Protein AF-A0A2N5PMI5-F1 (afdb_monomer)

Organism: Mediterraneibacter gnavus (NCBI:txid33038)

Solvent-accessible surface area (backbone atoms only — not comparable to full-atom values): 7807 Å² total; per-residue (Å²): 107,74,50,79,44,53,40,100,89,50,73,51,76,43,54,45,74,82,53,52,68,52,55,71,69,60,46,54,53,49,52,59,55,40,64,57,16,67,90,52,32,69,59,53,52,50,54,50,42,55,50,26,51,51,49,21,50,53,24,46,52,54,28,52,54,37,51,54,52,39,55,56,46,45,49,54,35,50,52,42,54,50,29,60,72,66,43,24,46,98,88,66,50,72,55,52,76,65,55,49,52,50,48,52,51,51,38,54,52,38,51,49,52,40,50,53,38,53,52,47,33,54,50,25,51,53,43,19,54,36,16,50,51,50,38,51,49,48,36,70,75,65,69,58,79,131

Radius of gyration: 24.18 Å; Cα contacts (8 Å, |Δi|>4): 132; chains: 1; bounding box: 57×22×67 Å

Mean predicted aligned error: 4.68 Å

Structure (mmCIF, N/CA/C/O backbone):
data_AF-A0A2N5PMI5-F1
#
_entry.id   AF-A0A2N5PMI5-F1
#
loop_
_atom_site.group_PDB
_atom_site.id
_atom_site.type_symbol
_atom_site.label_atom_id
_atom_site.label_alt_id
_atom_site.label_comp_id
_atom_site.label_asym_id
_atom_site.label_entity_id
_atom_site.label_seq_id
_atom_site.pdbx_PDB_ins_code
_atom_site.Cartn_x
_atom_site.Cartn_y
_atom_site.Cartn_z
_atom_site.occupancy
_atom_site.B_iso_or_equiv
_atom_site.auth_seq_id
_atom_site.auth_comp_id
_atom_site.auth_asym_id
_atom_site.auth_atom_id
_atom_site.pdbx_PDB_model_num
ATOM 1 N N . MET A 1 1 ? -5.021 -11.162 12.719 1.00 89.75 1 MET A N 1
ATOM 2 C CA . MET A 1 1 ? -5.531 -10.842 14.089 1.00 89.75 1 MET A CA 1
ATOM 3 C C . MET A 1 1 ? -7.060 -10.783 14.085 1.00 89.75 1 MET A C 1
ATOM 5 O O . MET A 1 1 ? -7.616 -10.322 13.091 1.00 89.75 1 MET A O 1
ATOM 9 N N . GLN A 1 2 ? -7.735 -11.218 15.157 1.00 93.88 2 GLN A N 1
ATOM 10 C CA . GLN A 1 2 ? -9.194 -11.098 15.303 1.00 93.88 2 GLN A CA 1
ATOM 11 C C . GLN A 1 2 ? -9.563 -10.270 16.539 1.00 93.88 2 GLN A C 1
ATOM 13 O O . GLN A 1 2 ? -8.905 -10.398 17.564 1.00 93.88 2 GLN A O 1
ATOM 18 N N . LEU A 1 3 ? -10.602 -9.439 16.427 1.00 93.75 3 LEU A N 1
ATOM 19 C CA . LEU A 1 3 ? -11.228 -8.754 17.562 1.00 93.75 3 LEU A CA 1
ATOM 20 C C . LEU A 1 3 ? -12.528 -9.464 17.903 1.00 93.75 3 LEU A C 1
ATOM 22 O O . LEU A 1 3 ? -13.342 -9.700 17.006 1.00 93.75 3 LEU A O 1
ATOM 26 N N . HIS A 1 4 ? -12.731 -9.749 19.181 1.00 94.69 4 HIS A N 1
ATOM 27 C CA . HIS A 1 4 ? -13.961 -10.331 19.698 1.00 94.69 4 HIS A CA 1
ATOM 28 C C . HIS A 1 4 ? -14.661 -9.290 20.564 1.00 94.69 4 HIS A C 1
ATOM 30 O O . HIS A 1 4 ? -14.048 -8.722 21.457 1.00 94.69 4 HIS A O 1
ATOM 36 N N . ILE A 1 5 ? -15.927 -9.022 20.259 1.00 95.12 5 ILE A N 1
ATOM 37 C CA . ILE A 1 5 ? -16.757 -8.038 20.954 1.00 95.12 5 ILE A CA 1
ATOM 38 C C . ILE A 1 5 ? -18.017 -8.765 21.406 1.00 95.12 5 ILE A C 1
ATOM 40 O O . ILE A 1 5 ? -18.664 -9.432 20.591 1.00 95.12 5 ILE A O 1
ATOM 44 N N . LYS A 1 6 ? -18.380 -8.651 22.679 1.00 93.94 6 LYS A N 1
ATOM 45 C CA . LYS A 1 6 ? -19.543 -9.314 23.266 1.00 93.94 6 LYS A CA 1
ATOM 46 C C . LYS A 1 6 ? -20.407 -8.308 24.017 1.00 93.94 6 LYS A C 1
ATOM 48 O O . LYS A 1 6 ? -19.920 -7.478 24.764 1.00 93.94 6 LYS A O 1
ATOM 53 N N . TRP A 1 7 ? -21.716 -8.411 23.851 1.00 93.62 7 TRP A N 1
ATOM 54 C CA . TRP A 1 7 ? -22.684 -7.636 24.622 1.00 93.62 7 TRP A CA 1
ATOM 55 C C . TRP A 1 7 ? -23.849 -8.536 25.038 1.00 93.62 7 TRP A C 1
ATOM 57 O O . TRP A 1 7 ? -23.912 -9.712 24.680 1.00 93.62 7 TRP A O 1
ATOM 67 N N . GLU A 1 8 ? -24.782 -7.988 25.810 1.00 88.12 8 GLU A N 1
ATOM 68 C CA . GLU A 1 8 ? -25.843 -8.740 26.494 1.00 88.12 8 GLU A CA 1
ATOM 69 C C . GLU A 1 8 ? -26.656 -9.675 25.579 1.00 88.12 8 GLU A C 1
ATOM 71 O O . GLU A 1 8 ? -27.041 -10.771 25.979 1.00 88.12 8 GLU A O 1
ATOM 76 N N . THR A 1 9 ? -26.886 -9.268 24.328 1.00 91.56 9 THR A N 1
ATOM 77 C CA . THR A 1 9 ? -27.743 -9.982 23.371 1.00 91.56 9 THR A CA 1
ATOM 78 C C . THR A 1 9 ? -26.985 -10.628 22.212 1.00 91.56 9 THR A C 1
ATOM 80 O O . THR A 1 9 ? -27.614 -11.221 21.335 1.00 91.56 9 THR A O 1
ATOM 83 N N . GLY A 1 10 ? -25.652 -10.528 22.159 1.00 93.38 10 GLY A N 1
ATOM 84 C CA . GLY A 1 10 ? -24.906 -11.005 20.998 1.00 93.38 10 GLY A CA 1
ATOM 85 C C . GLY A 1 10 ? -23.390 -10.882 21.091 1.00 93.38 10 GLY A C 1
ATOM 86 O O . GLY A 1 10 ? -22.818 -10.455 22.089 1.00 93.38 10 GLY A O 1
ATOM 87 N N . ASN A 1 11 ? -22.728 -11.300 20.018 1.00 94.62 11 ASN A N 1
ATOM 88 C CA . ASN A 1 11 ? -21.292 -11.149 19.845 1.00 94.62 11 ASN A CA 1
ATOM 89 C C . ASN A 1 11 ? -20.957 -10.833 18.382 1.00 94.62 11 ASN A C 1
ATOM 91 O O . ASN A 1 11 ? -21.756 -11.068 17.473 1.00 94.62 11 ASN A O 1
ATOM 95 N N . MET A 1 12 ? -19.764 -10.293 18.165 1.00 94.75 12 MET A N 1
ATOM 96 C CA . MET A 1 12 ? -19.199 -10.008 16.855 1.00 94.75 12 MET A CA 1
ATOM 97 C C . MET A 1 12 ? -17.718 -10.371 16.858 1.00 94.75 12 MET A C 1
ATOM 99 O O . MET A 1 12 ? -16.994 -10.056 17.798 1.00 94.75 12 MET A O 1
ATOM 103 N N . THR A 1 13 ? -17.260 -11.009 15.782 1.00 95.69 13 THR A N 1
ATOM 104 C CA . THR A 1 13 ? -15.834 -11.246 15.539 1.00 95.69 13 THR A CA 1
ATOM 105 C C . THR A 1 13 ? -15.414 -10.547 14.255 1.00 95.69 13 THR A C 1
ATOM 107 O O . THR A 1 13 ? -16.071 -10.693 13.223 1.00 95.69 13 THR A O 1
ATOM 110 N N . ILE A 1 14 ? -14.321 -9.790 14.307 1.00 95.12 14 ILE A N 1
ATOM 111 C CA . ILE A 1 14 ? -13.802 -9.029 13.168 1.00 95.12 14 ILE A CA 1
ATOM 112 C C . ILE A 1 14 ? -12.411 -9.529 12.820 1.00 95.12 14 ILE A C 1
ATOM 114 O O . ILE A 1 14 ? -11.512 -9.507 13.653 1.00 95.12 14 ILE A O 1
ATOM 118 N N . ASN A 1 15 ? -12.215 -9.917 11.559 1.00 95.81 15 ASN A N 1
ATOM 119 C CA . ASN A 1 15 ? -10.878 -10.112 11.013 1.00 95.81 15 ASN A CA 1
ATOM 120 C C . ASN A 1 15 ? -10.258 -8.749 10.668 1.00 95.81 15 ASN A C 1
ATOM 122 O O . ASN A 1 15 ? -10.694 -8.085 9.723 1.00 95.81 15 ASN A O 1
ATOM 126 N N . CYS A 1 16 ? -9.229 -8.348 11.412 1.00 94.31 16 CYS A N 1
ATOM 127 C CA . CYS A 1 16 ? -8.611 -7.033 11.261 1.00 94.31 16 CYS A CA 1
ATOM 128 C C . CYS A 1 16 ? -7.931 -6.834 9.909 1.00 94.31 16 CYS A C 1
ATOM 130 O O . CYS A 1 16 ? -8.022 -5.746 9.349 1.00 94.31 16 CYS A O 1
ATOM 132 N N . GLU A 1 17 ? -7.325 -7.879 9.348 1.00 95.31 17 GLU A N 1
ATOM 133 C CA . GLU A 1 17 ?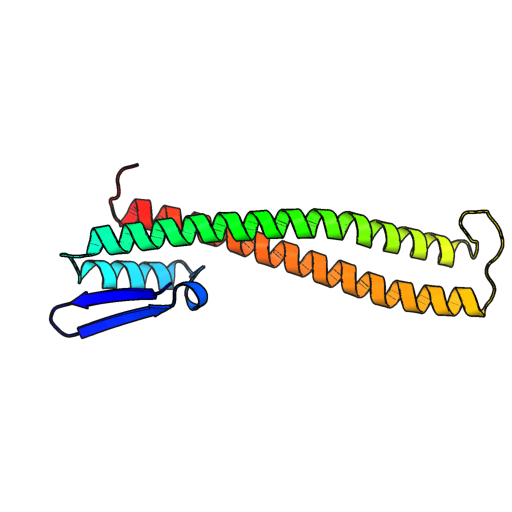 -6.639 -7.810 8.049 1.00 95.31 17 GLU A CA 1
ATOM 134 C C . GLU A 1 17 ? -7.613 -7.546 6.899 1.00 95.31 17 GLU A C 1
ATOM 136 O O . GLU A 1 17 ? -7.283 -6.850 5.944 1.00 95.31 17 GLU A O 1
ATOM 141 N N . ALA A 1 18 ? -8.837 -8.067 7.001 1.00 95.12 18 ALA A N 1
ATOM 142 C CA . ALA A 1 18 ? -9.877 -7.847 6.001 1.00 95.12 18 ALA A CA 1
ATOM 143 C C . ALA A 1 18 ? -10.647 -6.534 6.224 1.00 95.12 18 ALA A C 1
ATOM 145 O O . ALA A 1 18 ? -11.195 -5.959 5.281 1.00 95.12 18 ALA A O 1
ATOM 146 N N . PHE A 1 19 ? -10.739 -6.074 7.474 1.00 96.19 19 PHE A N 1
ATOM 147 C CA . PHE A 1 19 ? -11.529 -4.899 7.834 1.00 96.19 19 PHE A CA 1
ATOM 148 C C . PHE A 1 19 ? -10.746 -3.588 7.705 1.00 96.19 19 PHE A C 1
ATOM 150 O O . PHE A 1 19 ? -11.304 -2.577 7.264 1.00 96.19 19 PHE A O 1
ATOM 157 N N . PHE A 1 20 ? -9.468 -3.585 8.091 1.00 95.75 20 PHE A N 1
ATOM 158 C CA . PHE A 1 20 ? -8.633 -2.391 8.117 1.00 95.75 20 PHE A CA 1
ATOM 159 C C . PHE A 1 20 ? -7.716 -2.292 6.882 1.00 95.75 20 PHE A C 1
ATOM 161 O O . PHE A 1 20 ? -7.241 -3.303 6.380 1.00 95.75 20 PHE A O 1
ATOM 168 N N . PRO A 1 21 ? -7.438 -1.071 6.388 1.00 95.19 21 PRO A N 1
ATOM 169 C CA . PRO A 1 21 ? -7.950 0.197 6.891 1.00 95.19 21 PRO A CA 1
ATOM 170 C C . PRO A 1 21 ? -9.403 0.446 6.452 1.00 95.19 21 PRO A C 1
ATOM 172 O O . PRO A 1 21 ? -9.735 0.485 5.266 1.00 95.19 21 PRO A O 1
ATOM 175 N N . ALA A 1 22 ? -10.276 0.683 7.428 1.00 95.62 22 ALA A N 1
ATOM 176 C CA . ALA A 1 22 ? -11.685 0.951 7.200 1.00 95.62 22 ALA A CA 1
ATOM 177 C C . ALA A 1 22 ? -11.935 2.413 6.800 1.00 95.62 22 ALA A C 1
ATOM 179 O O . ALA A 1 22 ? -11.138 3.307 7.075 1.00 95.62 22 ALA A O 1
ATOM 180 N N . THR A 1 23 ? -13.081 2.672 6.174 1.00 95.88 23 THR A N 1
ATOM 181 C CA . THR A 1 23 ? -13.618 4.035 6.035 1.00 95.88 23 THR A CA 1
ATOM 182 C C . THR A 1 23 ? -14.073 4.570 7.392 1.00 95.88 23 THR A C 1
ATOM 184 O O . THR A 1 23 ? -14.572 3.788 8.203 1.00 95.88 23 THR A O 1
ATOM 187 N N . GLN A 1 24 ? -14.071 5.891 7.575 1.00 93.94 24 GLN A N 1
ATOM 188 C CA . GLN A 1 24 ? -14.549 6.534 8.804 1.00 93.94 24 GLN A CA 1
ATOM 189 C C . GLN A 1 24 ? -15.969 6.101 9.214 1.00 93.94 24 GLN A C 1
ATOM 191 O O . GLN A 1 24 ? -16.206 5.858 10.390 1.00 93.94 24 GLN A O 1
ATOM 196 N N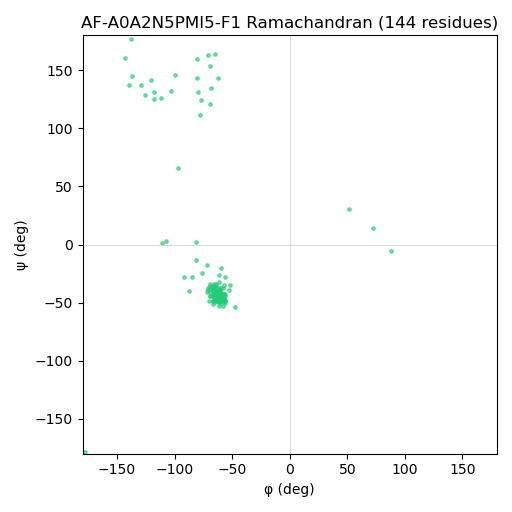 . ASN A 1 25 ? -16.902 5.924 8.268 1.00 95.38 25 ASN A N 1
ATOM 197 C CA . ASN A 1 25 ? -18.263 5.464 8.580 1.00 95.38 25 ASN A CA 1
ATOM 198 C C . ASN A 1 25 ? -18.276 4.058 9.195 1.00 95.38 25 ASN A C 1
ATOM 200 O O . ASN A 1 25 ? -18.866 3.861 10.253 1.00 95.38 25 ASN A O 1
ATOM 204 N N . LYS A 1 26 ? -17.582 3.098 8.569 1.00 95.75 26 LYS A N 1
ATOM 205 C CA . LYS A 1 26 ? -17.427 1.734 9.104 1.00 95.75 26 LYS A CA 1
ATOM 206 C C . LYS A 1 26 ? -16.734 1.731 10.468 1.00 95.75 26 LYS A C 1
ATOM 208 O O . LYS A 1 26 ? -17.179 1.019 11.360 1.00 95.75 26 LYS A O 1
ATOM 213 N N . LEU A 1 27 ? -15.696 2.552 10.642 1.00 96.12 27 LEU A N 1
ATOM 214 C CA . LEU A 1 27 ? -15.009 2.686 11.925 1.00 96.12 27 LEU A CA 1
ATOM 215 C C . LEU A 1 27 ? -15.937 3.257 13.003 1.00 96.12 27 LEU A C 1
ATOM 217 O O . LEU A 1 27 ? -15.985 2.731 14.102 1.00 96.12 27 LEU A O 1
ATOM 221 N N . ASN A 1 28 ? -16.730 4.281 12.688 1.00 93.88 28 ASN A N 1
ATOM 222 C CA . ASN A 1 28 ? -17.693 4.856 13.628 1.00 93.88 28 ASN A CA 1
ATOM 223 C C . ASN A 1 28 ? -18.754 3.844 14.072 1.00 93.88 28 ASN A C 1
ATOM 225 O O . ASN A 1 28 ? -19.151 3.860 15.232 1.00 93.88 28 ASN A O 1
ATOM 229 N N . VAL A 1 29 ? -19.227 2.994 13.155 1.00 94.75 29 VAL A N 1
ATOM 230 C CA . VAL A 1 29 ? -20.152 1.904 13.494 1.00 94.75 29 VAL A CA 1
ATOM 231 C C . VAL A 1 29 ? -19.469 0.911 14.429 1.00 94.75 29 VAL A C 1
ATOM 233 O O . VAL A 1 29 ? -20.035 0.596 15.467 1.00 94.75 29 VAL A O 1
ATOM 236 N N . LEU A 1 30 ? -18.236 0.501 14.114 1.00 95.38 30 LEU A N 1
ATOM 237 C CA . LEU A 1 30 ? -17.456 -0.391 14.968 1.00 95.38 30 LEU A CA 1
ATOM 238 C C . LEU A 1 30 ? -17.267 0.180 16.381 1.00 95.38 30 LEU A C 1
ATOM 240 O O . LEU A 1 30 ? -17.545 -0.514 17.349 1.00 95.38 30 LEU A O 1
ATOM 244 N N . MET A 1 31 ? -16.873 1.449 16.511 1.00 94.50 31 MET A N 1
ATOM 245 C CA . MET A 1 31 ? -16.692 2.091 17.821 1.00 94.50 31 MET A CA 1
ATOM 246 C C . MET A 1 31 ? -17.975 2.046 18.663 1.00 94.50 31 MET A C 1
ATOM 248 O O . MET A 1 31 ? -17.915 1.698 19.834 1.00 94.50 31 MET A O 1
ATOM 252 N N . LYS A 1 32 ? -19.144 2.300 18.053 1.00 93.38 32 LYS A N 1
ATOM 253 C CA . LYS A 1 32 ? -20.440 2.184 18.745 1.00 93.38 32 LYS A CA 1
ATOM 254 C C . LYS A 1 32 ? -20.746 0.756 19.193 1.00 93.38 32 LYS A C 1
ATOM 256 O O . LYS A 1 32 ? -21.406 0.577 20.205 1.00 93.38 32 LYS A O 1
ATOM 261 N N . THR A 1 33 ? -20.324 -0.250 18.427 1.00 93.44 33 THR A N 1
ATOM 262 C CA . THR A 1 33 ? -20.479 -1.659 18.812 1.00 93.44 33 THR A CA 1
ATOM 263 C C . THR A 1 33 ? -19.545 -2.023 19.961 1.00 93.44 33 THR A C 1
ATOM 265 O O . THR A 1 33 ? -19.967 -2.725 20.870 1.00 93.44 33 THR A O 1
ATOM 268 N N . ILE A 1 34 ? -18.310 -1.516 19.956 1.00 93.69 34 ILE A N 1
ATOM 269 C CA . ILE A 1 34 ? -17.345 -1.717 21.048 1.00 93.69 34 ILE A CA 1
ATOM 270 C C . ILE A 1 34 ? -17.842 -1.069 22.341 1.00 93.69 34 ILE A C 1
ATOM 272 O O . ILE A 1 34 ? -17.680 -1.650 23.404 1.00 93.69 34 ILE A O 1
ATOM 276 N N . ASP A 1 35 ? -18.512 0.084 22.264 1.00 92.56 35 ASP A N 1
ATOM 277 C CA . ASP A 1 35 ? -19.116 0.731 23.437 1.00 92.56 35 ASP A CA 1
ATOM 278 C C . ASP A 1 35 ? -20.172 -0.144 24.148 1.00 92.56 35 ASP A C 1
ATOM 280 O O . ASP A 1 35 ? -20.467 0.101 25.316 1.00 92.56 35 ASP A O 1
ATOM 284 N N . LEU A 1 36 ? -20.733 -1.159 23.475 1.00 93.44 36 LEU A N 1
ATOM 285 C CA . LEU A 1 36 ? -21.654 -2.123 24.091 1.00 93.44 36 LEU A CA 1
ATOM 286 C C . LEU A 1 36 ? -20.929 -3.159 24.966 1.00 93.44 36 LEU A C 1
ATOM 288 O O . LEU A 1 36 ? -21.542 -3.713 25.876 1.00 93.44 36 LEU A O 1
ATOM 292 N N . ASP A 1 37 ? -19.647 -3.412 24.697 1.00 93.69 37 ASP A N 1
ATOM 293 C CA . ASP A 1 37 ? -18.775 -4.304 25.467 1.00 93.69 37 ASP A CA 1
ATOM 294 C C . ASP A 1 37 ? -17.947 -3.479 26.458 1.00 93.69 37 ASP A C 1
ATOM 296 O O . ASP A 1 37 ? -16.734 -3.320 26.329 1.00 93.69 37 ASP A O 1
ATOM 300 N N . TRP A 1 38 ? -18.631 -2.865 27.425 1.00 87.88 38 TRP A N 1
ATOM 301 C CA . TRP A 1 38 ? -18.003 -1.938 28.371 1.00 87.88 38 TRP A CA 1
ATOM 302 C C . TRP A 1 38 ? -16.914 -2.597 29.232 1.00 87.88 38 TRP A C 1
ATOM 304 O O . TRP A 1 38 ? -16.004 -1.901 29.675 1.00 87.88 38 TRP A O 1
ATOM 314 N N . GLU A 1 39 ? -16.998 -3.911 29.456 1.00 91.88 39 GLU A N 1
ATOM 315 C CA . GLU A 1 39 ? -16.050 -4.677 30.270 1.00 91.88 39 GLU A CA 1
ATOM 316 C C . GLU A 1 39 ? -14.699 -4.845 29.557 1.00 91.88 39 GLU A C 1
ATOM 318 O O . GLU A 1 39 ? -13.655 -4.661 30.179 1.00 91.88 39 GLU A O 1
ATOM 323 N N . HIS A 1 40 ? -14.705 -5.111 28.244 1.00 93.44 40 HIS A N 1
ATOM 324 C CA . HIS A 1 40 ? -13.483 -5.360 27.462 1.00 93.44 40 HIS A CA 1
ATOM 325 C C . HIS A 1 40 ? -13.113 -4.209 26.520 1.00 93.44 40 HIS A C 1
ATOM 327 O O . HIS A 1 40 ? -12.141 -4.309 25.766 1.00 93.44 40 HIS A O 1
ATOM 333 N N . LYS A 1 41 ? -13.865 -3.102 26.549 1.00 92.56 41 LYS A N 1
ATOM 334 C CA . LYS A 1 41 ? -13.685 -1.946 25.660 1.00 92.56 41 LYS A CA 1
ATOM 335 C C . LYS A 1 41 ? -12.231 -1.495 25.577 1.00 92.56 41 LYS A C 1
ATOM 337 O O . LYS A 1 41 ? -11.695 -1.393 24.476 1.00 92.56 41 LYS A O 1
ATOM 342 N N . ASP A 1 42 ? -11.590 -1.232 26.712 1.00 92.31 42 ASP A N 1
ATOM 343 C CA . ASP A 1 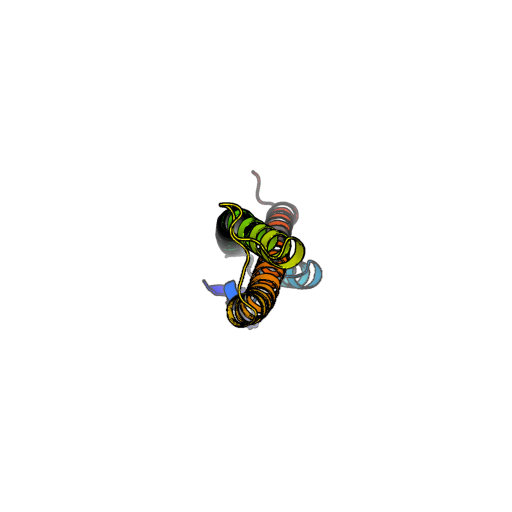42 ? -10.225 -0.701 26.718 1.00 92.31 42 ASP A CA 1
ATOM 344 C C . ASP A 1 42 ? -9.233 -1.698 26.112 1.00 92.31 42 ASP A C 1
ATOM 346 O O . ASP A 1 42 ? -8.365 -1.306 25.333 1.00 92.31 42 ASP A O 1
ATOM 350 N N . GLU A 1 43 ? -9.380 -2.992 26.395 1.00 93.88 43 GLU A N 1
ATOM 351 C CA . GLU A 1 43 ? -8.542 -4.036 25.800 1.00 93.88 43 GLU A CA 1
ATOM 352 C C . GLU A 1 43 ? -8.711 -4.084 24.274 1.00 93.88 43 GLU A C 1
ATOM 354 O O . GLU A 1 43 ? -7.725 -4.047 23.533 1.00 93.88 43 GLU A O 1
ATOM 359 N N . ILE A 1 44 ? -9.958 -4.080 23.793 1.00 94.62 44 ILE A N 1
ATOM 360 C CA . ILE A 1 44 ? -10.286 -4.091 22.362 1.00 94.62 44 ILE A CA 1
ATOM 361 C C . ILE A 1 44 ? -9.685 -2.865 21.661 1.00 94.62 44 ILE A C 1
ATOM 363 O O . ILE A 1 44 ? -9.096 -2.986 20.582 1.00 94.62 44 ILE A O 1
ATOM 367 N N . LEU A 1 45 ? -9.790 -1.680 22.271 1.00 94.94 45 LEU A N 1
ATOM 368 C CA . LEU A 1 45 ? -9.235 -0.448 21.713 1.00 94.94 45 LEU A CA 1
ATOM 369 C C . LEU A 1 45 ? -7.701 -0.483 21.655 1.00 94.94 45 LEU A C 1
ATOM 371 O O . LEU A 1 45 ? -7.128 -0.072 20.642 1.00 94.94 45 LEU A O 1
ATOM 375 N N . HIS A 1 46 ? -7.025 -1.017 22.677 1.00 94.44 46 HIS A N 1
ATOM 376 C CA . HIS A 1 46 ? -5.570 -1.196 22.648 1.00 94.44 46 HIS A CA 1
ATOM 377 C C . HIS A 1 46 ? -5.133 -2.177 21.552 1.00 94.44 46 HIS A C 1
ATOM 379 O O . HIS A 1 46 ? -4.212 -1.869 20.792 1.00 94.44 46 HIS A O 1
ATOM 385 N N . GLN A 1 47 ? -5.825 -3.311 21.400 1.00 95.19 47 GLN A N 1
ATOM 386 C CA . GLN A 1 47 ? -5.552 -4.272 20.324 1.00 95.19 47 GLN A CA 1
ATOM 387 C C . GLN A 1 47 ? -5.738 -3.631 18.939 1.00 95.19 47 GLN A C 1
ATOM 389 O O . GLN A 1 47 ? -4.905 -3.806 18.045 1.00 95.19 47 GLN A O 1
ATOM 394 N N . MET A 1 48 ? -6.796 -2.830 18.757 1.00 95.62 48 MET A N 1
ATOM 395 C CA . MET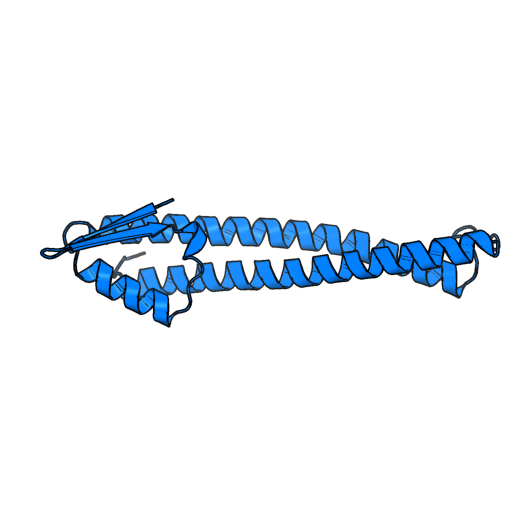 A 1 48 ? -7.010 -2.057 17.530 1.00 95.62 48 MET A CA 1
ATOM 396 C C . MET A 1 48 ? -5.862 -1.086 17.249 1.00 95.62 48 MET A C 1
ATOM 398 O O . MET A 1 48 ? -5.398 -1.013 16.111 1.00 95.62 48 MET A O 1
ATOM 402 N N . LEU A 1 49 ? -5.399 -0.341 18.256 1.00 96.00 49 LEU A N 1
ATOM 403 C CA . LEU A 1 49 ? -4.298 0.611 18.093 1.00 96.00 49 LEU A CA 1
ATOM 404 C C . LEU A 1 49 ? -2.980 -0.071 17.753 1.00 96.00 49 LEU A C 1
ATOM 406 O O . LEU A 1 49 ? -2.270 0.399 16.861 1.00 96.00 49 LEU A O 1
ATOM 410 N N . GLN A 1 50 ? -2.672 -1.185 18.413 1.00 96.19 50 GLN A N 1
ATOM 411 C CA . GLN A 1 50 ? -1.479 -1.967 18.114 1.00 96.19 50 GLN A CA 1
ATOM 412 C C . GLN A 1 50 ? -1.507 -2.456 16.662 1.00 96.19 50 GLN A C 1
ATOM 414 O O . GLN A 1 50 ? -0.533 -2.286 15.928 1.00 96.19 50 GLN A O 1
ATOM 419 N N . PHE A 1 51 ? -2.646 -2.990 16.215 1.00 97.44 51 PHE A N 1
ATOM 420 C CA . PHE A 1 51 ? -2.808 -3.446 14.838 1.00 97.44 51 PHE A CA 1
ATOM 421 C C . PHE A 1 51 ? -2.696 -2.309 13.823 1.00 97.44 51 PHE A C 1
ATOM 423 O O . PHE A 1 51 ? -2.013 -2.451 12.814 1.00 97.44 51 PHE A O 1
ATOM 430 N N . LEU A 1 52 ? -3.349 -1.172 14.072 1.00 97.19 52 LEU A N 1
ATOM 431 C CA . LEU A 1 52 ? -3.310 -0.022 13.167 1.00 97.19 52 LEU A CA 1
ATOM 432 C C . LEU A 1 52 ? -1.907 0.587 13.072 1.00 97.19 52 LEU A C 1
ATOM 434 O O . LEU A 1 52 ? -1.498 0.963 11.976 1.00 97.19 52 LEU A O 1
ATOM 438 N N . THR A 1 53 ? -1.166 0.629 14.182 1.00 96.75 53 THR A N 1
ATOM 439 C CA . THR A 1 53 ? 0.236 1.073 14.211 1.00 96.75 53 THR A CA 1
ATOM 440 C C . THR A 1 53 ? 1.122 0.140 13.389 1.00 96.75 53 THR A C 1
ATOM 442 O O . THR A 1 53 ? 1.872 0.604 12.533 1.00 96.75 53 THR A O 1
ATOM 445 N N . HIS A 1 54 ? 0.991 -1.178 13.579 1.00 97.44 54 HIS A N 1
ATOM 446 C CA . HIS A 1 54 ? 1.731 -2.149 12.773 1.00 97.44 54 HIS A CA 1
ATOM 447 C C . HIS A 1 54 ? 1.361 -2.035 11.288 1.00 97.44 54 HIS A C 1
ATOM 449 O O . HIS A 1 54 ? 2.238 -2.055 10.427 1.00 97.44 54 HIS A O 1
ATOM 455 N N . LEU A 1 55 ? 0.074 -1.895 10.964 1.00 97.62 55 LEU A N 1
ATOM 456 C CA . LEU A 1 55 ? -0.388 -1.750 9.586 1.00 97.62 55 LEU A CA 1
ATOM 457 C C . LEU A 1 55 ? 0.163 -0.475 8.927 1.00 97.62 55 LEU A C 1
ATOM 459 O O . LEU A 1 55 ? 0.528 -0.505 7.752 1.00 97.62 55 LEU A O 1
ATOM 463 N N . GLU A 1 56 ? 0.215 0.643 9.659 1.00 97.75 56 GLU A N 1
ATOM 464 C CA . GLU A 1 56 ? 0.848 1.877 9.183 1.00 97.75 56 GLU A CA 1
ATOM 465 C C . GLU A 1 56 ? 2.331 1.645 8.887 1.00 97.75 56 GLU A C 1
ATOM 467 O O . GLU A 1 56 ? 2.784 1.978 7.791 1.00 97.75 56 GLU A O 1
ATOM 472 N N . GLN A 1 57 ? 3.057 1.035 9.826 1.00 97.69 57 GLN A N 1
ATOM 473 C CA . GLN A 1 57 ? 4.482 0.756 9.683 1.00 97.69 57 GLN A CA 1
ATOM 474 C C . GLN A 1 57 ? 4.770 -0.165 8.489 1.00 97.69 57 GLN A C 1
ATOM 476 O O . GLN A 1 57 ? 5.573 0.189 7.630 1.00 97.69 57 GLN A O 1
ATOM 481 N N . GLU A 1 58 ? 4.075 -1.298 8.375 1.00 97.56 58 GLU A N 1
ATOM 482 C CA . GLU A 1 58 ? 4.267 -2.252 7.275 1.00 97.56 58 GLU A CA 1
ATOM 483 C C . GLU A 1 58 ? 3.958 -1.608 5.913 1.00 97.56 58 GLU A C 1
ATOM 485 O O . GLU A 1 58 ? 4.671 -1.804 4.925 1.00 97.56 58 GLU A O 1
ATOM 490 N N . ALA A 1 59 ? 2.893 -0.802 5.841 1.00 97.81 59 ALA A N 1
ATOM 491 C CA . ALA A 1 59 ? 2.551 -0.084 4.621 1.00 97.81 59 ALA A CA 1
ATOM 492 C C . ALA A 1 59 ? 3.603 0.980 4.266 1.00 97.81 59 ALA A C 1
ATOM 494 O O . ALA A 1 59 ? 3.869 1.198 3.081 1.00 97.81 59 ALA A O 1
ATOM 495 N N . GLU A 1 60 ? 4.204 1.636 5.259 1.00 97.69 60 GLU A N 1
ATOM 496 C CA . GLU A 1 60 ? 5.279 2.605 5.060 1.00 97.69 60 GLU A CA 1
ATOM 497 C C . GLU A 1 60 ? 6.570 1.931 4.582 1.00 97.69 60 GLU A C 1
ATOM 499 O O . GLU A 1 60 ? 7.169 2.395 3.611 1.00 97.69 60 GLU A O 1
ATOM 504 N N . GLU A 1 61 ? 6.955 0.808 5.186 1.00 97.75 61 GLU A N 1
ATOM 505 C CA . GLU A 1 61 ? 8.115 0.004 4.783 1.00 97.75 61 GLU A CA 1
ATOM 506 C C . GLU A 1 61 ? 7.983 -0.447 3.322 1.00 97.75 61 GLU A C 1
ATOM 508 O O . GLU A 1 61 ? 8.822 -0.100 2.484 1.00 97.75 61 GLU A O 1
ATOM 513 N N . LYS A 1 62 ? 6.855 -1.075 2.964 1.00 97.75 62 LYS A N 1
ATOM 514 C CA . LYS A 1 62 ? 6.563 -1.471 1.574 1.00 97.75 62 LYS A CA 1
ATOM 515 C C . LYS A 1 62 ? 6.569 -0.284 0.616 1.00 97.75 62 LYS A C 1
ATOM 517 O O . LYS A 1 62 ? 7.032 -0.391 -0.520 1.00 97.75 62 LYS A O 1
ATOM 522 N N . LYS A 1 63 ? 6.071 0.878 1.047 1.00 97.06 63 LYS A N 1
ATOM 523 C CA . LYS A 1 63 ? 6.107 2.103 0.237 1.00 97.06 63 LYS A CA 1
ATOM 524 C C . LYS A 1 63 ? 7.548 2.534 -0.062 1.00 97.06 63 LYS A C 1
ATOM 526 O O . LYS A 1 63 ? 7.820 2.943 -1.192 1.00 97.06 63 LYS A O 1
ATOM 531 N N . GLN A 1 64 ? 8.458 2.457 0.911 1.00 96.75 64 GLN A N 1
ATOM 532 C CA . GLN A 1 64 ? 9.869 2.799 0.702 1.00 96.75 64 GLN A CA 1
ATOM 533 C C . GLN A 1 64 ? 10.579 1.784 -0.202 1.00 96.75 64 GLN A C 1
ATOM 535 O O . GLN A 1 64 ? 11.310 2.191 -1.108 1.00 96.75 64 GLN A O 1
ATOM 540 N N . GLU A 1 65 ? 10.305 0.489 -0.039 1.00 97.19 65 GLU A N 1
ATOM 541 C CA . GLU A 1 65 ? 10.822 -0.560 -0.928 1.00 97.19 65 GLU A CA 1
ATOM 542 C C . GLU A 1 65 ? 10.397 -0.328 -2.382 1.00 97.19 65 GLU A C 1
ATOM 544 O O . GLU A 1 65 ? 11.234 -0.290 -3.288 1.00 97.19 65 GLU A O 1
ATOM 549 N N . ILE A 1 66 ? 9.101 -0.085 -2.606 1.00 97.75 66 ILE A N 1
ATOM 550 C CA . ILE A 1 66 ? 8.554 0.198 -3.938 1.00 97.75 66 ILE A CA 1
ATOM 551 C C . ILE A 1 66 ? 9.171 1.469 -4.516 1.00 97.75 66 ILE A C 1
ATOM 553 O O . ILE A 1 66 ? 9.469 1.511 -5.705 1.00 97.75 66 ILE A O 1
ATOM 557 N N . LYS A 1 67 ? 9.390 2.508 -3.703 1.00 96.25 67 LYS A N 1
ATOM 558 C CA . LYS A 1 67 ? 10.037 3.746 -4.156 1.00 96.25 67 LYS A CA 1
ATOM 559 C C . LYS A 1 67 ? 11.451 3.480 -4.676 1.00 96.25 67 LYS A C 1
ATOM 561 O O . LYS A 1 67 ? 11.821 4.013 -5.722 1.00 96.25 67 LYS A O 1
ATOM 566 N N . HIS A 1 68 ? 12.225 2.659 -3.969 1.00 96.06 68 HIS A N 1
ATOM 567 C CA . HIS A 1 68 ? 13.567 2.276 -4.400 1.00 96.06 68 HIS A CA 1
ATOM 568 C C . HIS A 1 68 ? 13.529 1.455 -5.698 1.00 96.06 68 HIS A C 1
ATOM 570 O O . HIS A 1 68 ? 14.226 1.782 -6.659 1.00 96.06 68 HIS A O 1
ATOM 576 N N . GLN A 1 69 ? 12.662 0.439 -5.764 1.00 96.56 69 GLN A N 1
ATOM 577 C CA . GLN A 1 69 ? 12.470 -0.369 -6.973 1.00 96.56 69 GLN A CA 1
ATOM 578 C C . GLN A 1 69 ? 12.035 0.490 -8.166 1.00 96.56 69 GLN A C 1
ATOM 580 O O . GLN A 1 69 ? 12.613 0.385 -9.244 1.00 96.56 69 GLN A O 1
ATOM 585 N N . PHE A 1 70 ? 11.079 1.398 -7.962 1.00 97.44 70 PHE A N 1
ATOM 586 C CA . PHE A 1 70 ? 10.604 2.322 -8.985 1.00 97.44 70 PHE A CA 1
ATOM 587 C C . PHE A 1 70 ? 11.744 3.152 -9.570 1.00 97.44 70 PHE A C 1
ATOM 589 O O . PHE A 1 70 ? 11.820 3.271 -10.786 1.00 97.44 70 PHE A O 1
ATOM 596 N N . GLY A 1 71 ? 12.648 3.689 -8.744 1.00 95.06 71 GLY A N 1
ATOM 597 C CA . GLY A 1 71 ? 13.795 4.459 -9.234 1.00 95.06 71 GLY A CA 1
ATOM 598 C C . GLY A 1 71 ? 14.669 3.660 -10.205 1.00 95.06 71 GLY A C 1
ATOM 599 O O . GLY A 1 71 ? 14.975 4.135 -11.299 1.00 95.06 71 GLY A O 1
ATOM 600 N N . ASN A 1 72 ? 14.998 2.419 -9.840 1.00 96.75 72 ASN A N 1
ATOM 601 C CA . ASN A 1 72 ? 15.828 1.536 -10.662 1.00 96.75 72 ASN A CA 1
ATOM 602 C C . ASN A 1 72 ? 15.126 1.145 -11.968 1.00 96.75 72 ASN A C 1
ATOM 604 O O . ASN A 1 72 ? 15.698 1.258 -13.053 1.00 96.75 72 ASN A O 1
ATOM 608 N N . GLU A 1 73 ? 13.868 0.716 -11.877 1.00 97.19 73 GLU A N 1
ATOM 609 C CA . GLU A 1 73 ? 13.097 0.277 -13.039 1.00 97.19 73 GLU A CA 1
ATOM 610 C C . GLU A 1 73 ? 12.740 1.448 -13.972 1.00 97.19 73 GLU A C 1
ATOM 612 O O . GLU A 1 73 ? 12.745 1.302 -15.198 1.00 97.19 73 GLU A O 1
ATOM 617 N N . PHE A 1 74 ? 12.504 2.641 -13.426 1.00 97.00 74 PHE A N 1
ATOM 618 C CA . PHE A 1 74 ? 12.295 3.853 -14.212 1.00 97.00 74 PHE A CA 1
ATOM 619 C C . PHE A 1 74 ? 13.562 4.267 -14.965 1.00 97.00 74 PHE A C 1
ATOM 621 O O . PHE A 1 74 ? 13.477 4.654 -16.131 1.00 97.00 74 PHE A O 1
ATOM 628 N N . GLN A 1 75 ? 14.739 4.145 -14.343 1.00 96.56 75 GLN A N 1
ATOM 629 C CA . GLN A 1 75 ? 16.002 4.433 -15.020 1.00 96.56 75 GLN A CA 1
ATOM 630 C C . GLN A 1 75 ? 16.241 3.467 -16.188 1.00 96.56 75 GLN A C 1
ATOM 632 O O . GLN A 1 75 ? 16.486 3.924 -17.303 1.00 96.56 75 GLN A O 1
A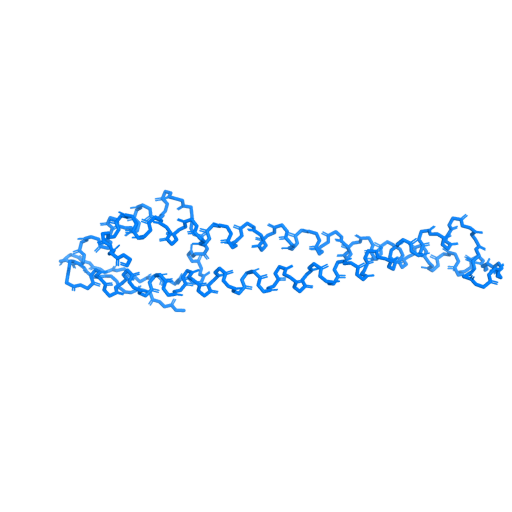TOM 637 N N . LYS A 1 76 ? 16.043 2.156 -15.986 1.00 96.12 76 LYS A N 1
ATOM 638 C CA . LYS A 1 76 ? 16.122 1.160 -17.073 1.00 96.12 76 LYS A CA 1
ATOM 639 C C . LYS A 1 76 ? 15.171 1.487 -18.226 1.00 96.12 76 LYS A C 1
ATOM 641 O O . LYS A 1 76 ? 15.552 1.406 -19.390 1.00 96.12 76 LYS A O 1
ATOM 646 N N . MET A 1 77 ? 13.941 1.908 -17.914 1.00 97.25 77 MET A N 1
ATOM 647 C CA . MET A 1 77 ? 12.979 2.360 -18.925 1.00 97.25 77 MET A CA 1
ATOM 648 C C . MET A 1 77 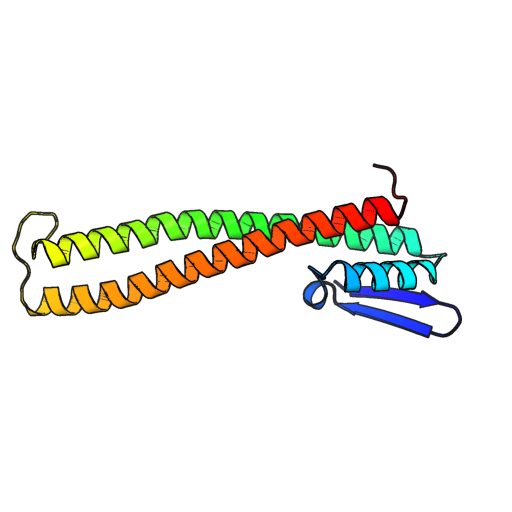? 13.538 3.533 -19.738 1.00 97.25 77 MET A C 1
ATOM 650 O O . MET A 1 77 ? 13.445 3.531 -20.964 1.00 97.25 77 MET A O 1
ATOM 654 N N . LYS A 1 78 ? 14.130 4.531 -19.072 1.00 96.94 78 LYS A N 1
ATOM 655 C CA . LYS A 1 78 ? 14.719 5.706 -19.728 1.00 96.94 78 LYS A CA 1
ATOM 656 C C . LYS A 1 78 ? 15.926 5.350 -20.588 1.00 96.94 78 LYS A C 1
ATOM 658 O O . LYS A 1 78 ? 16.062 5.894 -21.684 1.00 96.94 78 LYS A O 1
ATOM 663 N N . ASP A 1 79 ? 16.749 4.413 -20.138 1.00 95.12 79 ASP A N 1
ATOM 664 C CA . ASP A 1 79 ? 17.899 3.931 -20.900 1.00 95.12 79 ASP A CA 1
ATOM 665 C C . ASP A 1 79 ? 17.453 3.197 -22.173 1.00 95.12 79 ASP A C 1
ATOM 667 O O . ASP A 1 79 ? 17.986 3.464 -23.252 1.00 95.12 79 ASP A O 1
ATOM 671 N N . LEU A 1 80 ? 16.403 2.370 -22.093 1.00 94.81 80 LEU A N 1
ATOM 672 C CA . LEU A 1 80 ? 15.782 1.735 -23.262 1.00 94.81 80 LEU A CA 1
ATOM 673 C C . LEU A 1 80 ? 15.178 2.769 -24.229 1.00 94.81 80 LEU A C 1
ATOM 675 O O . LEU A 1 80 ? 15.400 2.683 -25.438 1.00 94.81 80 LEU A O 1
ATOM 679 N N . GLU A 1 81 ? 14.462 3.785 -23.725 1.00 95.38 81 GLU A N 1
ATOM 680 C CA . GLU A 1 81 ? 13.932 4.884 -24.555 1.00 95.38 81 GLU A CA 1
ATOM 681 C C . GLU A 1 81 ? 15.056 5.628 -25.293 1.00 95.38 81 GLU A C 1
ATOM 683 O O . GLU A 1 81 ? 14.940 5.934 -26.486 1.00 95.38 81 GLU A O 1
ATOM 688 N N . ARG A 1 82 ? 16.173 5.887 -24.607 1.00 94.81 82 ARG A N 1
ATOM 689 C CA . ARG A 1 82 ? 17.360 6.524 -25.187 1.00 94.81 82 ARG A CA 1
ATOM 690 C C . ARG A 1 82 ? 18.036 5.638 -26.237 1.00 94.81 82 ARG A C 1
ATOM 692 O O . ARG A 1 82 ? 18.423 6.128 -27.297 1.00 94.81 82 ARG A O 1
ATOM 699 N N . MET A 1 83 ? 18.164 4.343 -25.971 1.00 93.94 83 MET A N 1
ATOM 700 C CA . MET A 1 83 ? 18.777 3.377 -26.884 1.00 93.94 83 MET A CA 1
ATOM 701 C C . MET A 1 83 ? 17.967 3.246 -28.183 1.00 93.94 83 MET A C 1
ATOM 703 O O . MET A 1 83 ? 18.518 3.353 -29.278 1.00 93.94 83 MET A O 1
ATOM 707 N N . ILE A 1 84 ? 16.640 3.122 -28.073 1.00 93.81 84 ILE A N 1
ATOM 708 C CA . ILE A 1 84 ? 15.735 3.040 -29.229 1.00 93.81 84 ILE A CA 1
ATOM 709 C C . ILE A 1 84 ? 15.738 4.344 -30.030 1.00 93.81 84 ILE A C 1
ATOM 711 O O . ILE A 1 84 ? 15.806 4.305 -31.257 1.00 93.81 84 ILE A O 1
ATOM 715 N N . SER A 1 85 ? 15.670 5.500 -29.362 1.00 92.56 85 SER A N 1
ATOM 716 C CA . SER A 1 85 ? 15.643 6.799 -30.053 1.00 92.56 85 SER A CA 1
ATOM 717 C C . SER A 1 85 ? 16.956 7.116 -30.767 1.00 92.56 85 SER A C 1
ATOM 719 O O . SER A 1 85 ? 16.934 7.631 -31.881 1.00 92.56 85 SER A O 1
ATOM 721 N N . SER A 1 86 ? 18.096 6.775 -30.163 1.00 93.62 86 SER A N 1
ATOM 722 C CA . SER A 1 86 ? 19.412 6.984 -30.774 1.00 93.62 86 SER A CA 1
ATOM 723 C C . SER A 1 86 ? 19.805 5.902 -31.783 1.00 93.62 86 SER A C 1
ATOM 725 O O . SER A 1 86 ?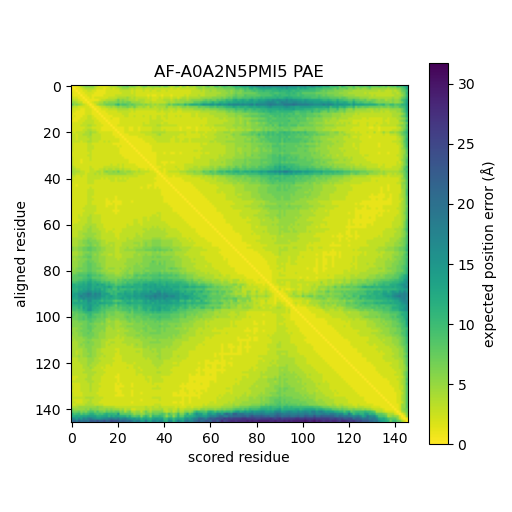 20.758 6.109 -32.534 1.00 93.62 86 SER A O 1
ATOM 727 N N . CYS A 1 87 ? 19.092 4.767 -31.808 1.00 91.69 87 CYS A N 1
ATOM 728 C CA . CYS A 1 87 ? 19.453 3.564 -32.564 1.00 91.69 87 CYS A CA 1
ATOM 729 C C . CYS A 1 87 ? 20.899 3.102 -32.296 1.00 91.69 87 CYS A C 1
ATOM 731 O O . CYS A 1 87 ? 21.553 2.546 -33.180 1.00 91.69 87 CYS A O 1
ATOM 733 N N . LYS A 1 88 ? 21.411 3.361 -31.087 1.00 93.31 88 LYS A N 1
ATOM 734 C CA . LYS A 1 88 ? 22.787 3.073 -30.679 1.00 93.31 88 LYS A CA 1
ATOM 735 C C . LYS A 1 88 ? 22.824 2.483 -29.281 1.00 93.31 88 LYS A C 1
ATOM 737 O O . LYS A 1 88 ? 22.075 2.896 -28.398 1.00 93.31 88 LYS A O 1
ATOM 742 N N . HIS A 1 89 ? 23.760 1.572 -29.075 1.00 89.38 89 HIS A N 1
ATOM 743 C CA . HIS A 1 89 ? 24.168 1.129 -27.753 1.00 89.38 89 HIS A CA 1
ATOM 744 C C . HIS A 1 89 ? 24.817 2.282 -26.959 1.00 89.38 89 HIS A C 1
ATOM 746 O O . HIS A 1 89 ? 25.274 3.268 -27.550 1.00 89.38 89 HIS A O 1
ATOM 752 N N . PRO A 1 90 ? 24.950 2.152 -25.624 1.00 85.69 90 PRO A N 1
ATOM 753 C CA . PRO A 1 90 ? 25.630 3.149 -24.790 1.00 85.69 90 PRO A CA 1
ATOM 754 C C . PRO A 1 90 ? 27.076 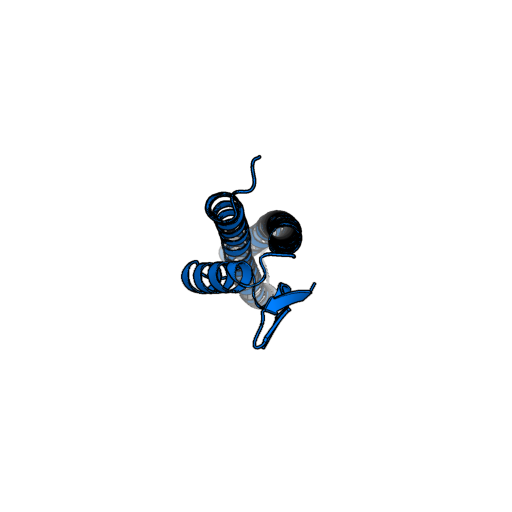3.457 -25.214 1.00 85.69 90 PRO A C 1
ATOM 756 O O . PRO A 1 90 ? 27.550 4.570 -25.013 1.00 85.69 90 PRO A O 1
ATOM 759 N N . ASN A 1 91 ? 27.764 2.497 -25.840 1.00 90.81 91 ASN A N 1
ATOM 760 C CA . ASN A 1 91 ? 29.119 2.658 -26.380 1.00 90.81 91 ASN A CA 1
ATOM 761 C C . ASN A 1 91 ? 29.161 3.337 -27.769 1.00 90.81 91 ASN A C 1
ATOM 763 O O . ASN A 1 91 ? 30.233 3.474 -28.352 1.00 90.81 91 ASN A O 1
ATOM 767 N N . GLY A 1 92 ? 28.012 3.745 -28.319 1.00 87.19 92 GLY A N 1
ATOM 768 C CA . GLY A 1 92 ? 27.898 4.435 -29.605 1.00 87.19 92 GLY A CA 1
ATOM 769 C C . GLY A 1 92 ? 27.777 3.527 -30.833 1.00 87.19 92 GLY A C 1
ATOM 770 O O . GLY A 1 92 ? 27.540 4.048 -31.926 1.00 87.19 92 GLY A O 1
ATOM 771 N N . VAL A 1 93 ? 27.889 2.203 -30.675 1.00 92.81 93 VAL A N 1
ATOM 772 C CA . VAL A 1 93 ? 27.724 1.238 -31.774 1.00 92.81 93 VAL A CA 1
ATOM 773 C C . VAL A 1 93 ? 26.255 1.210 -32.229 1.00 92.81 93 VAL A C 1
ATOM 775 O O . VAL A 1 93 ? 25.370 1.197 -31.372 1.00 92.81 93 VAL A O 1
ATOM 778 N N . PRO A 1 94 ? 25.956 1.226 -33.543 1.00 92.56 94 PRO A N 1
ATOM 779 C CA . PRO A 1 94 ? 24.584 1.130 -34.041 1.00 92.56 94 PRO A CA 1
ATOM 780 C C . PRO A 1 94 ? 23.909 -0.195 -33.675 1.00 92.56 94 PRO A C 1
ATOM 782 O O . PRO A 1 94 ? 24.542 -1.244 -33.734 1.00 92.56 94 PRO A O 1
ATOM 785 N N . LEU A 1 95 ? 22.612 -0.141 -33.378 1.00 90.31 95 LEU A N 1
ATOM 786 C CA . LEU A 1 95 ? 21.782 -1.328 -33.165 1.00 90.31 95 LEU A CA 1
ATOM 787 C C . LEU A 1 95 ? 21.349 -1.941 -34.498 1.00 90.31 95 LEU A C 1
ATOM 789 O O . LEU A 1 95 ? 20.982 -1.234 -35.444 1.00 90.31 95 LEU A O 1
ATOM 793 N N . SER A 1 96 ? 21.293 -3.267 -34.552 1.00 93.31 96 SER A N 1
ATOM 794 C CA . SER A 1 96 ? 20.643 -3.990 -35.640 1.00 93.31 96 SER A CA 1
ATOM 795 C C . SER A 1 96 ? 19.115 -3.857 -35.582 1.00 93.31 96 SER A C 1
ATOM 797 O O . SER A 1 96 ? 18.510 -3.519 -34.563 1.00 93.31 96 SER A O 1
ATOM 799 N N . LYS A 1 97 ? 18.440 -4.179 -36.693 1.00 91.88 97 LYS A N 1
ATOM 800 C CA . LYS A 1 97 ? 16.967 -4.155 -36.759 1.00 91.88 97 LYS A CA 1
ATOM 801 C C . LYS A 1 97 ? 16.308 -5.130 -35.776 1.00 91.88 97 LYS A C 1
ATOM 803 O O . LYS A 1 97 ? 15.207 -4.846 -35.309 1.00 91.88 97 LYS A O 1
ATOM 808 N N . VAL A 1 98 ? 16.958 -6.264 -35.504 1.00 93.75 98 VAL A N 1
ATOM 809 C CA . VAL A 1 98 ? 16.471 -7.269 -34.549 1.00 93.75 98 VAL A CA 1
ATOM 810 C C . VAL A 1 98 ? 16.584 -6.711 -33.133 1.00 93.75 98 VAL A C 1
ATOM 812 O O . VAL A 1 98 ? 15.575 -6.631 -32.445 1.00 93.75 98 VAL A O 1
ATOM 815 N N . GLU A 1 99 ? 17.741 -6.157 -32.765 1.00 92.56 99 GLU A N 1
ATOM 816 C CA . GLU A 1 99 ? 17.949 -5.555 -31.440 1.00 92.56 99 GLU A CA 1
ATOM 817 C C . GLU A 1 99 ? 17.015 -4.367 -31.174 1.00 92.56 99 GLU A C 1
ATOM 819 O O . GLU A 1 99 ? 16.502 -4.218 -30.071 1.00 92.56 99 GLU A O 1
ATOM 824 N N . VAL A 1 100 ? 16.720 -3.534 -32.180 1.00 92.31 100 VAL A N 1
ATOM 825 C CA . VAL A 1 100 ? 15.728 -2.452 -32.028 1.00 92.31 100 VAL A CA 1
ATOM 826 C C . VAL A 1 100 ? 14.320 -3.008 -31.795 1.00 92.31 100 VAL A C 1
ATOM 828 O O . VAL A 1 100 ? 13.525 -2.393 -31.079 1.00 92.31 100 VAL A O 1
ATOM 831 N N . LYS A 1 101 ? 13.970 -4.140 -32.417 1.00 94.38 101 LYS A N 1
ATOM 832 C CA . LYS A 1 101 ? 12.672 -4.792 -32.211 1.00 94.38 101 LYS A CA 1
ATOM 833 C C . LYS A 1 101 ? 12.581 -5.378 -30.801 1.00 94.38 101 LYS A C 1
ATOM 835 O O . LYS A 1 101 ? 11.565 -5.153 -30.146 1.00 94.38 101 LYS A O 1
ATOM 840 N N . ASP A 1 102 ? 13.632 -6.046 -30.345 1.00 94.81 102 ASP A N 1
ATOM 841 C CA . ASP A 1 102 ? 13.696 -6.650 -29.012 1.00 94.81 102 ASP A CA 1
ATOM 842 C C . ASP A 1 102 ? 13.673 -5.564 -27.930 1.00 94.81 102 ASP A C 1
ATOM 844 O O . ASP A 1 102 ? 12.799 -5.573 -27.070 1.00 94.81 102 ASP A O 1
ATOM 848 N N . ALA A 1 103 ? 14.473 -4.504 -28.081 1.00 93.75 103 ALA A N 1
ATOM 849 C CA . ALA A 1 103 ? 14.460 -3.359 -27.171 1.00 93.75 103 ALA A CA 1
ATOM 850 C C . ALA A 1 103 ? 13.078 -2.694 -27.056 1.00 93.75 103 ALA A C 1
ATOM 852 O O . ALA A 1 103 ? 12.696 -2.213 -25.990 1.00 93.75 103 ALA A O 1
ATOM 853 N N . LYS A 1 104 ? 12.299 -2.647 -28.147 1.00 94.88 104 LYS A N 1
ATOM 854 C CA . LYS A 1 104 ? 10.916 -2.140 -28.116 1.00 94.88 104 LYS A CA 1
ATOM 855 C C . LYS A 1 104 ? 9.971 -3.067 -27.349 1.00 94.88 104 LYS A C 1
ATOM 857 O O . LYS A 1 104 ? 9.044 -2.559 -26.714 1.00 94.88 104 LYS A O 1
ATOM 862 N N . ALA A 1 105 ? 10.169 -4.382 -27.432 1.00 96.50 105 ALA A N 1
ATOM 863 C CA . ALA A 1 105 ? 9.423 -5.343 -26.626 1.00 96.50 105 ALA A CA 1
ATOM 864 C C . ALA A 1 105 ? 9.776 -5.180 -25.141 1.00 96.50 105 ALA A C 1
ATOM 866 O O . ALA A 1 105 ? 8.868 -4.951 -24.340 1.00 96.50 105 ALA A O 1
ATOM 867 N N . ASP A 1 106 ? 11.066 -5.123 -24.809 1.00 95.94 106 ASP A N 1
ATOM 868 C CA . ASP A 1 106 ? 11.550 -4.889 -23.444 1.00 95.94 106 ASP A CA 1
ATOM 869 C C . ASP A 1 106 ? 11.021 -3.564 -22.884 1.00 95.94 106 ASP A C 1
ATOM 871 O O . ASP A 1 106 ? 10.508 -3.505 -21.769 1.00 95.94 106 ASP A O 1
ATOM 875 N N . LEU A 1 107 ? 11.044 -2.486 -23.680 1.00 97.12 107 LEU A N 1
ATOM 876 C CA . LEU A 1 107 ? 10.510 -1.188 -23.264 1.00 97.12 107 LEU A CA 1
ATOM 877 C C . LEU A 1 107 ? 9.017 -1.267 -22.918 1.00 97.12 107 LEU A C 1
ATOM 879 O O . LEU A 1 107 ? 8.556 -0.585 -22.000 1.00 97.12 107 LEU A O 1
ATOM 883 N N . LYS A 1 108 ? 8.240 -2.064 -23.657 1.00 97.56 108 LYS A N 1
ATOM 884 C CA . LYS A 1 108 ? 6.811 -2.242 -23.386 1.00 97.56 108 LYS A CA 1
ATOM 885 C C . LYS A 1 108 ? 6.593 -2.947 -22.047 1.00 97.56 108 LYS A C 1
ATOM 887 O O . LYS A 1 108 ? 5.738 -2.509 -21.276 1.00 97.56 108 LYS A O 1
ATOM 892 N N . GLU A 1 109 ? 7.351 -4.001 -21.768 1.00 96.94 109 GLU A N 1
ATOM 893 C CA . GLU A 1 109 ? 7.292 -4.717 -20.489 1.00 96.94 109 GLU A CA 1
ATOM 894 C C . GLU A 1 109 ? 7.745 -3.825 -19.333 1.00 96.94 109 GLU A C 1
ATOM 896 O O . GLU A 1 109 ? 7.045 -3.699 -18.327 1.00 96.94 109 GLU A O 1
ATOM 901 N N . GLN A 1 110 ? 8.839 -3.093 -19.532 1.00 97.12 110 GLN A N 1
ATOM 902 C CA . GLN A 1 110 ? 9.383 -2.169 -18.550 1.00 97.12 110 GLN A CA 1
ATOM 903 C C . GLN A 1 110 ? 8.401 -1.042 -18.205 1.00 97.12 110 GLN A C 1
ATOM 905 O O . GLN A 1 110 ? 8.219 -0.705 -17.036 1.00 97.12 110 GLN A O 1
ATOM 910 N N . LYS A 1 111 ? 7.705 -0.480 -19.203 1.00 97.56 111 LYS A N 1
ATOM 911 C CA . LYS A 1 111 ? 6.649 0.525 -18.983 1.00 97.56 111 LYS A CA 1
ATOM 912 C C . LYS A 1 111 ? 5.509 -0.013 -18.130 1.00 97.56 111 LYS A C 1
ATOM 914 O O . LYS A 1 111 ? 4.998 0.711 -17.275 1.00 97.56 111 LYS A O 1
ATOM 919 N N . LYS A 1 112 ? 5.114 -1.268 -18.353 1.00 97.75 112 LYS A N 1
ATOM 920 C CA . LYS A 1 112 ? 4.091 -1.931 -17.542 1.00 97.75 112 LYS A CA 1
ATOM 921 C C . LYS A 1 112 ? 4.568 -2.091 -16.097 1.00 97.75 112 LYS A C 1
ATOM 923 O O . LYS A 1 112 ? 3.845 -1.701 -15.189 1.00 97.75 112 LYS A O 1
ATOM 928 N N . LEU A 1 113 ? 5.797 -2.565 -15.894 1.00 97.44 113 LEU A N 1
ATOM 929 C CA . LEU A 1 113 ? 6.381 -2.720 -14.561 1.00 97.44 113 LEU A CA 1
ATOM 930 C C . LEU A 1 113 ? 6.434 -1.390 -13.794 1.00 97.44 113 LEU A C 1
ATOM 932 O O . LEU A 1 113 ? 5.983 -1.311 -12.655 1.00 97.44 113 LEU A O 1
ATOM 936 N N . VAL A 1 114 ? 6.924 -0.325 -14.434 1.00 97.88 114 VAL A N 1
ATOM 937 C CA . VAL A 1 114 ? 6.967 1.027 -13.850 1.00 97.88 114 VAL A CA 1
ATOM 938 C C . VAL A 1 114 ? 5.566 1.515 -13.473 1.00 97.88 114 VAL A C 1
ATOM 940 O O . VAL A 1 114 ? 5.378 2.062 -12.386 1.00 97.88 114 VAL A O 1
ATOM 943 N N . HIS A 1 115 ? 4.572 1.290 -14.337 1.00 97.81 115 HIS A N 1
ATOM 944 C CA . HIS A 1 115 ? 3.182 1.636 -14.045 1.00 97.81 115 HIS A CA 1
ATOM 945 C C . HIS A 1 115 ? 2.632 0.863 -12.837 1.00 97.81 115 HIS A C 1
ATOM 947 O O . HIS A 1 115 ? 2.009 1.455 -11.954 1.00 97.81 115 HIS A O 1
ATOM 953 N N . ASP A 1 116 ? 2.884 -0.443 -12.770 1.00 97.69 116 ASP A N 1
ATOM 954 C CA . ASP A 1 116 ? 2.421 -1.304 -11.681 1.00 97.69 116 ASP A CA 1
ATOM 955 C C . ASP A 1 116 ? 3.080 -0.922 -10.341 1.00 97.69 116 ASP A C 1
ATOM 957 O O . ASP A 1 116 ? 2.408 -0.884 -9.301 1.00 97.69 116 ASP A O 1
ATOM 961 N N . LEU A 1 117 ? 4.364 -0.546 -10.359 1.00 97.81 117 LEU A N 1
ATOM 962 C CA . LEU A 1 117 ? 5.077 0.001 -9.199 1.00 97.81 117 LEU A CA 1
ATOM 963 C C . LEU A 1 117 ? 4.478 1.340 -8.748 1.00 97.81 117 LEU A C 1
ATOM 965 O O . LEU A 1 117 ? 4.229 1.532 -7.558 1.00 97.81 117 LEU A O 1
ATOM 969 N N . GLU A 1 118 ? 4.169 2.248 -9.677 1.00 96.88 118 GLU A N 1
ATOM 970 C CA . GLU A 1 118 ? 3.523 3.527 -9.360 1.00 96.88 118 GLU A CA 1
ATOM 971 C C . GLU A 1 118 ? 2.138 3.320 -8.719 1.00 96.88 118 GLU A C 1
ATOM 973 O O . GLU A 1 118 ? 1.795 3.954 -7.713 1.00 96.88 118 GLU A O 1
ATOM 978 N N . GLN A 1 119 ? 1.332 2.404 -9.266 1.00 98.00 119 GLN A N 1
ATOM 979 C CA . GLN A 1 119 ? 0.035 2.044 -8.691 1.00 98.00 119 GLN A CA 1
ATOM 980 C C . GLN A 1 119 ? 0.186 1.446 -7.293 1.00 98.00 119 GLN A C 1
ATOM 982 O O . GLN A 1 119 ? -0.564 1.805 -6.382 1.00 98.00 119 GLN A O 1
ATOM 987 N N . SER A 1 120 ? 1.165 0.566 -7.103 1.00 97.44 120 SER A N 1
ATOM 988 C CA . SER A 1 120 ? 1.446 -0.057 -5.810 1.00 97.44 120 SER A CA 1
ATOM 989 C C . SER A 1 120 ? 1.877 0.983 -4.775 1.00 97.44 120 SER A C 1
ATOM 991 O O . SER A 1 120 ? 1.319 1.016 -3.678 1.00 97.44 120 SER A O 1
ATOM 993 N N . PHE A 1 121 ? 2.753 1.921 -5.146 1.00 98.06 121 PHE A N 1
ATOM 994 C CA . PHE A 1 121 ? 3.146 3.044 -4.293 1.00 98.06 121 PHE A CA 1
ATOM 995 C C . PHE A 1 121 ? 1.929 3.861 -3.836 1.00 98.06 121 PHE A C 1
ATOM 997 O O . PHE A 1 121 ? 1.754 4.122 -2.643 1.00 98.06 121 PHE A O 1
ATOM 1004 N N . LYS A 1 122 ? 1.030 4.213 -4.768 1.00 97.62 122 LYS A N 1
ATOM 1005 C CA . LYS A 1 122 ? -0.214 4.941 -4.453 1.00 97.62 122 LYS A CA 1
ATOM 1006 C C . LYS A 1 122 ? -1.117 4.151 -3.504 1.00 97.62 122 LYS A C 1
ATOM 1008 O O . LYS A 1 122 ? -1.740 4.745 -2.623 1.00 97.62 122 LYS A O 1
ATOM 1013 N N . ARG A 1 123 ? -1.215 2.828 -3.673 1.00 97.31 123 ARG A N 1
ATOM 1014 C CA . ARG A 1 123 ? -2.018 1.951 -2.802 1.00 97.31 123 ARG A CA 1
ATOM 1015 C C . ARG A 1 123 ? -1.468 1.913 -1.378 1.00 97.31 123 ARG A C 1
ATOM 1017 O O . ARG A 1 123 ? -2.236 2.150 -0.444 1.00 97.31 123 ARG A O 1
ATOM 1024 N N . TYR A 1 124 ? -0.169 1.682 -1.203 1.00 97.81 124 TYR A N 1
ATOM 1025 C CA . TYR A 1 124 ? 0.446 1.629 0.128 1.00 97.81 124 TYR A CA 1
ATOM 1026 C C . TYR A 1 124 ? 0.481 2.998 0.809 1.00 97.81 124 TYR A C 1
ATOM 1028 O O . TYR A 1 124 ? 0.139 3.094 1.983 1.00 97.81 124 TYR A O 1
ATOM 1036 N N . SER A 1 125 ? 0.723 4.080 0.061 1.00 97.06 125 SER A N 1
ATOM 1037 C CA . SER A 1 125 ? 0.606 5.447 0.587 1.00 97.06 125 SER A CA 1
ATOM 1038 C C . SER A 1 125 ? -0.797 5.743 1.132 1.00 97.06 125 SER A C 1
ATOM 1040 O O . SER A 1 125 ? -0.935 6.270 2.236 1.00 97.06 125 SER A O 1
ATOM 1042 N N . LYS A 1 126 ? -1.853 5.356 0.402 1.00 96.94 126 LYS A N 1
ATOM 1043 C CA . LYS A 1 126 ? -3.238 5.489 0.886 1.00 96.94 126 LYS A CA 1
ATOM 1044 C C . LYS A 1 126 ? -3.518 4.600 2.098 1.00 96.94 126 LYS A C 1
ATOM 1046 O O . LYS A 1 126 ? -4.286 5.003 2.965 1.00 96.94 126 LYS A O 1
ATOM 1051 N N . THR A 1 127 ? -2.941 3.402 2.138 1.00 97.44 127 THR A N 1
ATOM 1052 C CA . THR A 1 127 ? -3.131 2.439 3.232 1.00 97.44 127 THR A CA 1
ATOM 1053 C C . THR A 1 127 ? -2.523 2.965 4.527 1.00 97.44 127 THR A C 1
ATOM 1055 O O . THR A 1 127 ? -3.255 3.088 5.505 1.00 97.44 127 THR A O 1
ATOM 1058 N N . ALA A 1 128 ? -1.255 3.390 4.500 1.00 97.62 128 ALA A N 1
ATOM 1059 C CA . ALA A 1 128 ? -0.569 3.992 5.643 1.00 97.62 128 ALA A CA 1
ATOM 1060 C C . ALA A 1 128 ? -1.325 5.222 6.169 1.00 97.62 128 ALA A C 1
ATOM 1062 O O . ALA A 1 128 ? -1.663 5.299 7.348 1.00 97.62 128 ALA A O 1
ATOM 1063 N N . GLN A 1 129 ? -1.716 6.139 5.272 1.00 97.19 129 GLN A N 1
ATOM 1064 C CA . GLN A 1 129 ? -2.461 7.337 5.666 1.00 97.19 129 GLN A CA 1
ATOM 1065 C C . GLN A 1 129 ? -3.805 7.002 6.325 1.00 97.19 129 GLN A C 1
ATOM 1067 O O . GLN A 1 129 ? -4.192 7.636 7.306 1.00 97.19 129 GLN A O 1
ATOM 1072 N N . LYS A 1 130 ? -4.546 6.021 5.798 1.00 97.44 130 LYS A N 1
ATOM 1073 C CA . LYS A 1 130 ? -5.821 5.615 6.400 1.00 97.44 130 LYS A CA 1
ATOM 1074 C C . LYS A 1 130 ? -5.630 4.880 7.724 1.00 97.44 130 LYS A C 1
ATOM 1076 O O . LYS A 1 130 ? -6.441 5.084 8.619 1.00 97.44 130 LYS A O 1
ATOM 1081 N N . ALA A 1 131 ? -4.599 4.044 7.855 1.00 97.69 131 ALA A N 1
ATOM 1082 C CA . ALA A 1 131 ? -4.278 3.368 9.110 1.00 97.69 131 ALA A CA 1
ATOM 1083 C C . ALA A 1 131 ? -3.994 4.395 10.216 1.00 97.69 131 ALA A C 1
ATOM 1085 O O . ALA A 1 131 ? -4.638 4.354 11.264 1.00 97.69 131 ALA A O 1
ATOM 1086 N N . LYS A 1 132 ? -3.174 5.406 9.906 1.00 97.31 132 LYS A N 1
ATOM 1087 C CA . LYS A 1 132 ? -2.895 6.547 10.782 1.00 97.31 132 LYS A CA 1
ATOM 1088 C C . LYS A 1 132 ? -4.155 7.300 11.209 1.00 97.31 132 LYS A C 1
ATOM 1090 O O . LYS A 1 132 ? -4.373 7.546 12.392 1.00 97.31 132 LYS A O 1
ATOM 1095 N N . VAL A 1 133 ? -5.010 7.663 10.249 1.00 96.94 133 VAL A N 1
ATOM 1096 C CA . VAL A 1 133 ? -6.270 8.376 10.535 1.00 96.94 133 VAL A CA 1
ATOM 1097 C C . VAL A 1 133 ? -7.210 7.517 11.382 1.00 96.94 133 VAL A C 1
ATOM 1099 O O . VAL A 1 133 ? -7.820 8.021 12.322 1.00 96.94 133 VAL A O 1
ATOM 1102 N N . ASN A 1 134 ? -7.313 6.219 11.093 1.00 97.00 134 ASN A N 1
ATOM 1103 C CA . ASN A 1 134 ? -8.113 5.306 11.903 1.00 97.00 134 ASN A CA 1
ATOM 1104 C C . ASN A 1 134 ? -7.586 5.232 13.340 1.00 97.00 134 ASN A C 1
ATOM 1106 O O . ASN A 1 134 ? -8.391 5.324 14.261 1.00 97.00 134 ASN A O 1
ATOM 1110 N N . ALA A 1 135 ? -6.266 5.139 13.542 1.00 96.44 135 ALA A N 1
ATOM 1111 C CA . ALA A 1 135 ? -5.663 5.127 14.875 1.00 96.44 135 ALA A CA 1
ATOM 1112 C C . ALA A 1 135 ? -5.981 6.417 15.646 1.00 96.44 135 ALA A C 1
ATOM 1114 O O . ALA A 1 135 ? -6.411 6.365 16.795 1.00 96.44 135 ALA A O 1
ATOM 1115 N N . GLN A 1 136 ? -5.880 7.577 14.991 1.00 95.00 136 GLN A N 1
ATOM 1116 C CA . GLN A 1 136 ? -6.249 8.864 15.593 1.00 95.00 136 GLN A CA 1
ATOM 1117 C C . GLN A 1 136 ? -7.720 8.915 16.015 1.00 95.00 136 GLN A C 1
ATOM 1119 O O . GLN A 1 136 ? -8.027 9.393 17.105 1.00 95.00 136 GLN A O 1
ATOM 1124 N N . ILE A 1 137 ? -8.632 8.405 15.184 1.00 94.00 137 ILE A N 1
ATOM 1125 C CA . ILE A 1 137 ? -10.059 8.337 15.524 1.00 94.00 137 ILE A CA 1
ATOM 1126 C C . ILE A 1 137 ? -10.285 7.419 16.728 1.00 94.00 137 ILE A C 1
ATOM 1128 O O . ILE A 1 137 ? -11.079 7.764 17.602 1.00 94.00 137 ILE A O 1
ATOM 1132 N N . VAL A 1 138 ? -9.596 6.275 16.785 1.00 94.31 138 VAL A N 1
ATOM 1133 C CA . VAL A 1 138 ? -9.679 5.336 17.914 1.00 94.31 138 VAL A CA 1
ATOM 1134 C C . VAL A 1 138 ? -9.196 5.999 19.204 1.00 94.31 138 VAL A C 1
ATOM 1136 O O . VAL A 1 138 ? -9.895 5.906 20.204 1.00 94.31 138 VAL A O 1
ATOM 1139 N N . ILE A 1 139 ? -8.088 6.746 19.181 1.00 93.12 139 ILE A N 1
ATOM 1140 C CA . ILE A 1 139 ? -7.605 7.506 20.349 1.00 93.12 139 ILE A CA 1
ATOM 1141 C C . ILE A 1 139 ? -8.639 8.560 20.774 1.00 93.12 139 ILE A C 1
ATOM 1143 O O . ILE A 1 139 ? -9.086 8.577 21.919 1.00 93.12 139 ILE A O 1
ATOM 1147 N N . GLN A 1 140 ? -9.076 9.408 19.836 1.00 90.00 140 GLN A N 1
ATOM 1148 C CA . GLN A 1 140 ? -9.981 10.528 20.120 1.00 90.00 140 GLN A CA 1
ATOM 1149 C C . GLN A 1 140 ? -11.346 10.079 20.648 1.00 90.00 140 GLN A C 1
ATOM 1151 O O . GLN A 1 140 ? -11.898 10.714 21.543 1.00 90.00 140 GLN A O 1
ATOM 1156 N N . LYS A 1 141 ? -11.915 9.014 20.075 1.00 87.06 141 LYS A N 1
ATOM 1157 C CA . LYS A 1 141 ? -13.251 8.520 20.442 1.00 87.06 141 LYS A CA 1
ATOM 1158 C C . LYS A 1 141 ? -13.226 7.462 21.532 1.00 87.06 141 LYS A C 1
ATOM 1160 O O . LYS A 1 141 ? -14.198 7.338 22.265 1.00 87.06 141 LYS A O 1
ATOM 1165 N N . GLY A 1 142 ? -12.139 6.705 21.624 1.00 81.19 142 GLY A N 1
ATOM 1166 C CA . GLY A 1 142 ? -11.937 5.694 22.654 1.00 81.19 142 GLY A CA 1
ATOM 1167 C C . GLY A 1 142 ? -11.680 6.293 24.032 1.00 81.19 142 GLY A C 1
ATOM 1168 O O . GLY A 1 142 ? -11.845 5.595 25.021 1.00 81.19 142 GLY A O 1
ATOM 1169 N N . GLY A 1 143 ? -11.316 7.579 24.114 1.00 77.75 143 GLY A N 1
ATOM 1170 C CA . GLY A 1 143 ? -10.991 8.228 25.387 1.00 77.75 143 GLY A CA 1
ATOM 1171 C C . GLY A 1 143 ? -9.650 7.774 25.970 1.00 77.75 143 GLY A C 1
ATOM 1172 O O . GLY A 1 143 ? -9.368 8.048 27.135 1.00 77.75 143 GLY A O 1
ATOM 1173 N N . LEU A 1 144 ? -8.823 7.103 25.163 1.00 69.44 144 LEU A N 1
ATOM 1174 C CA . LEU A 1 144 ? -7.483 6.678 25.546 1.00 69.44 144 LEU A CA 1
ATOM 1175 C C . LEU A 1 144 ? -6.596 7.919 25.685 1.00 69.44 144 LEU A C 1
ATOM 1177 O O . LEU A 1 144 ? -6.455 8.703 24.743 1.00 69.44 144 LEU A O 1
ATOM 1181 N N . LYS A 1 145 ? -6.030 8.127 26.876 1.00 54.91 145 LYS A N 1
ATOM 1182 C CA . LYS A 1 145 ? -5.056 9.197 27.114 1.00 54.91 145 LYS A CA 1
ATOM 1183 C C . LYS A 1 145 ? -3.691 8.740 26.604 1.00 54.91 145 LYS A C 1
ATOM 1185 O O . LYS A 1 145 ? -3.282 7.621 26.901 1.00 54.91 145 LYS A O 1
ATOM 1190 N N . CYS A 1 146 ? -3.047 9.604 25.822 1.00 50.50 146 CYS A N 1
ATOM 1191 C CA . CYS A 1 146 ? -1.670 9.442 25.361 1.00 50.50 146 CYS A 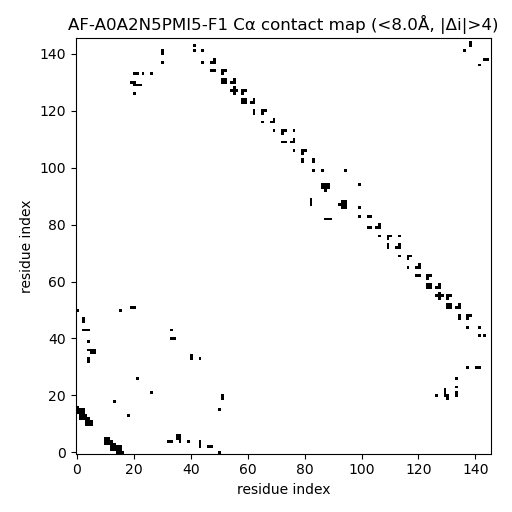CA 1
ATOM 1192 C C . CYS A 1 146 ? -0.685 9.381 26.532 1.00 50.50 146 CYS A C 1
ATOM 1194 O O . CYS A 1 146 ? -0.922 10.112 27.524 1.00 50.50 146 CYS A O 1
#

Sequence (146 aa):
MQLHIKWETGNMTINCEAFFPATQNKLNVLMKTIDLDWEHKDEILHQMLQFLTHLEQEAEEKKQEIKHQFGNEFQKMKDLERMISSCKHPNGVPLSKVEVKDAKADLKEQKKLVHDLEQSFKRYSKTAQKAKVNAQIVIQKGGLKC

pLDDT: mean 94.1, std 6.14, range [50.5, 98.06]

Secondary structure (DSSP, 8-state):
-EEEEEETTEEEEEEHHHHPSPPHHHHHHHHHHHTT-TTTHHHHHHHHHHHHHHHHHHHHHHHHHHHHHHHHHHHHHHHHHHHHHHTB-TTSPBPPHHHHHHHHHHHHHHHHHHHHHHHHHHHHHHHHHHHHHHHHHHHHHHT---

Nearest PDB structures (foldseek):
  3na7-assembly1_A  TM=6.583E-01  e=6.409E-01  Helicobacter pylori NCTC 11638
  8sbj-assembly1_B  TM=5.884E-01  e=1.638E+00  Homo sapiens
  4ilo-assembly1_A  TM=4.128E-01  e=1.953E+00  Chlamydia trachomatis L2/434/Bu

Foldseek 3Di:
DWAWADADPDIDIDDDVVCPPHDPVSLVVVLVSLVRRVVCSVVSLVVLLVVLVVQLVVLVVVLVVLVVVLVVLVVVLVQLVVCLVLCADPVRHHHDPVRSVVSVVVNVVSVVVSVVSVVSSVVSVVRSVSSVVSSVCSCVSSVPDD